Protein AF-A0A7G6S8I8-F1 (afdb_monomer_lite)

Secondary structure (DSSP, 8-state):
---------HHHHHHHHHHHHHHHHHTT-EEEEEE---SSS---EEEEEE-TTS-EEEEES-HHHHHHHHHHHHHHHH--

Sequence (80 aa):
MSALFFKVSWPHNVEKYRGFQKIAKRLGLKLIVKNISHMRGVPVFMFYLRNKDGSDLNWFHDIDDIGATLEQMERSATNG

Structure (mmCIF, N/CA/C/O backbone):
data_AF-A0A7G6S8I8-F1
#
_entry.id   AF-A0A7G6S8I8-F1
#
loop_
_atom_site.group_PDB
_atom_site.id
_atom_si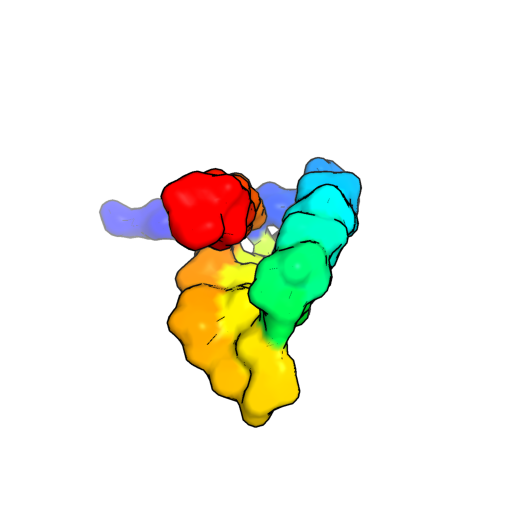te.type_symbol
_atom_site.label_atom_id
_atom_site.label_alt_id
_atom_site.label_comp_id
_atom_site.label_asym_id
_atom_site.label_entity_id
_atom_site.label_seq_id
_atom_site.pdbx_PDB_ins_code
_atom_site.Cartn_x
_atom_site.Cartn_y
_atom_site.Cartn_z
_atom_site.occupancy
_atom_site.B_iso_or_equiv
_atom_site.auth_seq_id
_atom_site.auth_comp_id
_atom_site.auth_asym_id
_atom_site.auth_atom_id
_atom_site.pdbx_PDB_model_num
ATOM 1 N N . MET A 1 1 ? 4.110 10.944 -25.548 1.00 40.62 1 MET A N 1
ATOM 2 C CA . MET A 1 1 ? 3.254 9.915 -24.921 1.00 40.62 1 MET A CA 1
ATOM 3 C C . MET A 1 1 ? 4.052 8.619 -24.842 1.00 40.62 1 MET A C 1
ATOM 5 O O . MET A 1 1 ? 4.321 8.032 -25.876 1.00 40.62 1 MET A O 1
ATOM 9 N N . SER A 1 2 ? 4.517 8.246 -23.650 1.00 34.66 2 SER A N 1
ATOM 10 C CA . SER A 1 2 ? 4.814 6.864 -23.238 1.00 34.66 2 SER A CA 1
ATOM 11 C C . SER A 1 2 ? 5.195 6.945 -21.767 1.00 34.66 2 SER A C 1
ATOM 13 O O . SER A 1 2 ? 6.304 7.364 -21.437 1.00 34.66 2 SER A O 1
ATOM 15 N N . ALA A 1 3 ? 4.233 6.643 -20.897 1.00 36.34 3 ALA A N 1
ATOM 16 C CA . ALA A 1 3 ? 4.442 6.551 -19.463 1.00 36.34 3 ALA A CA 1
ATOM 17 C C . ALA A 1 3 ? 5.601 5.582 -19.214 1.00 36.34 3 ALA A C 1
ATOM 19 O O . ALA A 1 3 ? 5.544 4.422 -19.619 1.00 36.34 3 ALA A O 1
ATOM 20 N N . LEU A 1 4 ? 6.681 6.101 -18.632 1.00 40.16 4 LEU A N 1
ATOM 21 C CA . LEU A 1 4 ? 7.810 5.318 -18.160 1.00 40.16 4 LEU A CA 1
ATOM 22 C C . LEU A 1 4 ? 7.260 4.290 -17.174 1.00 40.16 4 LEU A C 1
ATOM 24 O O . LEU A 1 4 ? 6.954 4.606 -16.030 1.00 40.16 4 LEU A O 1
ATOM 28 N N . PHE A 1 5 ? 7.079 3.064 -17.655 1.00 47.81 5 PHE A N 1
ATOM 29 C CA . PHE A 1 5 ? 6.813 1.909 -16.820 1.00 47.81 5 PHE A CA 1
ATOM 30 C C . PHE A 1 5 ? 7.999 1.787 -15.869 1.00 47.81 5 PHE A C 1
ATOM 32 O O . PHE A 1 5 ? 9.099 1.411 -16.282 1.00 47.81 5 PHE A O 1
ATOM 39 N N . PHE A 1 6 ? 7.799 2.202 -14.619 1.00 44.72 6 PHE A N 1
ATOM 40 C CA . PHE A 1 6 ? 8.843 2.192 -13.613 1.00 44.72 6 PHE A CA 1
ATOM 41 C C . PHE A 1 6 ? 9.383 0.768 -13.487 1.00 44.72 6 PHE A C 1
ATOM 43 O O . PHE A 1 6 ? 8.687 -0.180 -13.123 1.00 44.72 6 PHE A O 1
ATOM 50 N N . LYS A 1 7 ? 10.657 0.624 -13.848 1.00 46.94 7 LYS A N 1
ATOM 51 C CA . LYS A 1 7 ? 11.457 -0.588 -13.712 1.00 46.94 7 LYS A CA 1
ATOM 52 C C . LYS A 1 7 ? 11.784 -0.754 -12.228 1.00 46.94 7 LYS A C 1
ATOM 54 O O . LYS A 1 7 ? 12.898 -0.486 -11.795 1.00 46.94 7 LYS A O 1
ATOM 59 N N . VAL A 1 8 ? 10.791 -1.119 -11.421 1.00 52.59 8 VAL A N 1
ATOM 60 C CA . VAL A 1 8 ? 10.964 -1.255 -9.974 1.00 52.59 8 VAL A CA 1
ATOM 61 C C . VAL A 1 8 ? 11.603 -2.612 -9.698 1.00 52.59 8 VAL A C 1
ATOM 63 O O . VAL A 1 8 ? 10.941 -3.646 -9.632 1.00 52.59 8 VAL A O 1
ATOM 66 N N . SER A 1 9 ? 12.923 -2.629 -9.545 1.00 56.84 9 SER A N 1
ATOM 67 C CA . SER A 1 9 ? 13.634 -3.765 -8.965 1.00 56.84 9 SER A CA 1
ATOM 68 C C . SER A 1 9 ? 13.126 -3.976 -7.536 1.00 56.84 9 SER A C 1
ATOM 70 O O . SER A 1 9 ? 13.522 -3.265 -6.612 1.00 56.84 9 SER A O 1
ATOM 72 N N . TRP A 1 10 ? 12.228 -4.953 -7.372 1.00 63.19 10 TRP A N 1
ATOM 73 C CA . TRP A 1 10 ? 11.627 -5.366 -6.101 1.00 63.19 10 TRP A CA 1
ATOM 74 C C . TRP A 1 10 ? 12.626 -5.435 -4.928 1.00 63.19 10 TRP A C 1
ATOM 76 O O . TRP A 1 10 ? 12.284 -4.899 -3.876 1.00 63.19 10 TRP A O 1
ATOM 86 N N . PRO A 1 11 ? 13.871 -5.957 -5.082 1.00 65.88 11 PRO A N 1
ATOM 87 C CA . PRO A 1 11 ? 14.842 -6.031 -3.984 1.00 65.88 11 PRO A CA 1
ATOM 88 C C . PRO A 1 11 ? 15.126 -4.695 -3.284 1.00 65.88 11 PRO A C 1
ATOM 90 O O . PRO A 1 11 ? 15.180 -4.657 -2.060 1.00 65.88 11 PRO A O 1
ATOM 93 N N . HIS A 1 12 ? 15.224 -3.592 -4.033 1.00 66.19 12 HIS A N 1
ATOM 94 C CA . HIS A 1 12 ? 15.519 -2.264 -3.475 1.00 66.19 12 HIS A CA 1
ATOM 95 C C . HIS A 1 12 ? 14.324 -1.626 -2.750 1.00 66.19 12 HIS A C 1
ATOM 97 O O . HIS A 1 12 ? 14.486 -0.638 -2.042 1.00 66.19 12 HIS A O 1
ATOM 103 N N . ASN A 1 13 ? 13.126 -2.192 -2.910 1.00 75.00 13 ASN A N 1
ATOM 104 C CA . ASN A 1 13 ? 11.887 -1.653 -2.355 1.00 75.00 13 ASN A CA 1
ATOM 105 C C . ASN A 1 13 ? 11.285 -2.536 -1.258 1.00 75.00 13 ASN A C 1
ATOM 107 O O . ASN A 1 13 ? 10.315 -2.131 -0.622 1.00 75.00 13 ASN A O 1
ATOM 111 N N . VAL A 1 14 ? 11.864 -3.712 -0.983 1.00 81.50 14 VAL A N 1
ATOM 112 C CA . VAL A 1 14 ? 11.363 -4.626 0.059 1.00 81.50 14 VAL A CA 1
ATOM 113 C C . VAL A 1 14 ? 11.381 -3.966 1.437 1.00 81.50 14 VAL A C 1
ATOM 115 O O . VAL A 1 14 ? 10.432 -4.127 2.205 1.00 81.50 14 VAL A O 1
ATOM 118 N N . GLU A 1 15 ? 12.434 -3.220 1.770 1.00 85.88 15 GLU A N 1
ATOM 119 C CA . GLU A 1 15 ? 12.542 -2.556 3.074 1.00 85.88 15 GLU A CA 1
ATOM 120 C C . GLU A 1 15 ? 11.530 -1.420 3.224 1.00 85.88 15 GLU A C 1
ATOM 122 O O . GLU A 1 15 ? 10.794 -1.397 4.213 1.00 85.88 15 GLU A O 1
ATOM 127 N N . LYS A 1 16 ? 11.415 -0.553 2.207 1.00 86.94 16 LYS A N 1
ATOM 128 C CA . LYS A 1 16 ? 10.375 0.487 2.138 1.00 86.94 16 LYS A CA 1
ATOM 129 C C . LYS A 1 16 ? 8.982 -0.124 2.286 1.00 86.94 16 LYS A C 1
ATOM 131 O O . LYS A 1 16 ? 8.212 0.285 3.150 1.00 86.94 16 LYS A O 1
ATOM 136 N N . TYR A 1 17 ? 8.696 -1.179 1.522 1.00 88.50 17 TYR A N 1
ATOM 137 C CA . TYR A 1 17 ? 7.422 -1.893 1.572 1.00 88.50 17 TYR A CA 1
ATOM 138 C C . TYR A 1 17 ? 7.121 -2.427 2.976 1.00 88.50 17 TYR A C 1
ATOM 140 O O . TYR A 1 17 ? 6.024 -2.222 3.490 1.00 88.50 17 TYR A O 1
ATOM 148 N N . ARG A 1 18 ? 8.099 -3.054 3.645 1.00 89.69 18 ARG A N 1
ATOM 149 C CA . ARG A 1 18 ? 7.948 -3.521 5.034 1.00 89.69 18 ARG A CA 1
ATOM 150 C C . ARG A 1 18 ? 7.701 -2.370 6.011 1.00 89.69 18 ARG A C 1
ATOM 152 O O . ARG A 1 18 ? 6.922 -2.538 6.949 1.00 89.69 18 ARG A O 1
ATOM 159 N N . GLY A 1 19 ? 8.348 -1.221 5.814 1.00 92.38 19 GLY A N 1
ATOM 160 C CA . GLY A 1 19 ? 8.094 -0.002 6.585 1.00 92.38 19 GLY A CA 1
ATOM 161 C C . GLY A 1 19 ? 6.648 0.469 6.433 1.00 92.38 19 GLY A C 1
ATOM 162 O O . GLY A 1 19 ? 5.922 0.592 7.422 1.00 92.38 19 GLY A O 1
ATOM 163 N N . PHE A 1 20 ? 6.190 0.609 5.191 1.00 93.19 20 PHE A N 1
ATOM 164 C CA . PHE A 1 20 ? 4.828 1.032 4.869 1.00 93.19 20 PHE A CA 1
ATOM 165 C C . PHE A 1 20 ? 3.764 0.024 5.316 1.00 93.19 20 PHE A C 1
ATOM 167 O O . PHE A 1 20 ? 2.703 0.425 5.788 1.00 93.19 20 PHE A O 1
ATOM 174 N N . GLN A 1 21 ? 4.050 -1.280 5.294 1.00 93.06 21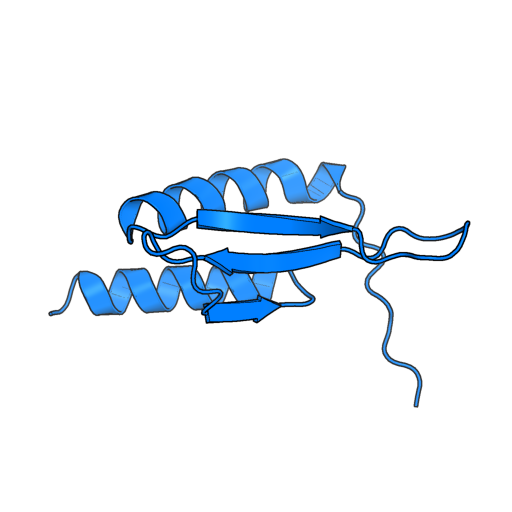 GLN A N 1
ATOM 175 C CA . GLN A 1 21 ? 3.157 -2.289 5.871 1.00 93.06 21 GLN A CA 1
ATOM 176 C C . GLN A 1 21 ? 2.921 -2.080 7.372 1.00 93.06 21 GLN A C 1
ATOM 178 O O . GLN A 1 21 ? 1.808 -2.309 7.850 1.00 93.06 21 GLN A O 1
ATOM 183 N N . LYS A 1 22 ? 3.940 -1.648 8.128 1.00 94.12 22 LYS A N 1
ATOM 184 C CA . LYS A 1 22 ? 3.786 -1.351 9.561 1.00 94.12 22 LYS A CA 1
ATOM 185 C C . LYS A 1 22 ? 2.897 -0.127 9.776 1.00 94.12 22 LYS A C 1
ATOM 187 O O . LYS A 1 22 ? 2.014 -0.195 10.627 1.00 94.12 22 LYS A O 1
ATOM 192 N N . ILE A 1 23 ? 3.095 0.938 8.995 1.00 93.75 23 ILE A N 1
ATOM 193 C CA . ILE A 1 23 ? 2.266 2.155 9.059 1.00 93.75 23 ILE A CA 1
ATOM 194 C C . ILE A 1 23 ? 0.814 1.820 8.697 1.00 93.75 23 ILE A C 1
ATOM 196 O O . ILE A 1 23 ? -0.086 2.059 9.497 1.00 93.75 23 ILE A O 1
ATOM 200 N N . ALA A 1 24 ? 0.587 1.149 7.562 1.00 93.06 24 ALA A N 1
ATOM 201 C CA . ALA A 1 24 ? -0.741 0.699 7.146 1.00 93.06 24 ALA A CA 1
ATOM 202 C C . ALA A 1 24 ? -1.435 -0.116 8.248 1.00 93.06 24 ALA A C 1
ATOM 204 O O . ALA A 1 24 ? -2.583 0.161 8.588 1.00 93.06 24 ALA A O 1
ATOM 205 N N . LYS A 1 25 ? -0.722 -1.059 8.881 1.00 93.38 25 LYS A N 1
ATOM 206 C CA . LYS A 1 25 ? -1.268 -1.864 9.982 1.00 93.38 25 LYS A CA 1
ATOM 207 C C . LYS A 1 25 ? -1.672 -1.013 11.191 1.00 93.38 25 LYS A C 1
ATOM 209 O O . LYS A 1 25 ? -2.708 -1.303 11.788 1.00 93.38 25 LYS A O 1
ATOM 214 N N . ARG A 1 26 ? -0.891 0.015 11.557 1.00 92.50 26 ARG A N 1
ATOM 215 C CA . ARG A 1 26 ? -1.242 0.950 12.646 1.00 92.50 26 ARG A CA 1
ATOM 216 C C . ARG A 1 26 ? -2.528 1.719 12.344 1.00 92.50 26 ARG A C 1
ATOM 218 O O . ARG A 1 26 ? -3.340 1.893 13.242 1.00 92.50 26 ARG A O 1
ATOM 225 N N . LEU A 1 27 ? -2.752 2.068 11.079 1.00 91.75 27 LEU A N 1
ATOM 226 C CA . LEU A 1 27 ? -3.976 2.721 10.599 1.00 91.75 27 LEU A CA 1
ATOM 227 C C . LEU A 1 27 ? -5.163 1.759 10.427 1.00 91.75 27 LEU A C 1
ATOM 229 O O . LEU A 1 27 ? -6.228 2.158 9.968 1.00 91.75 27 LEU A O 1
ATOM 233 N N . GLY A 1 28 ? -5.000 0.476 10.766 1.00 92.31 28 GLY A N 1
ATOM 234 C CA . GLY A 1 28 ? -6.037 -0.532 10.562 1.00 92.31 28 GLY A CA 1
ATOM 235 C C . GLY A 1 28 ? -6.224 -0.951 9.100 1.00 92.31 28 GLY A C 1
ATOM 236 O O . GLY A 1 28 ? -7.233 -1.575 8.784 1.00 92.31 28 GLY A O 1
ATOM 237 N N . LEU A 1 29 ? -5.257 -0.656 8.233 1.00 93.38 29 LEU A N 1
ATOM 238 C CA . LEU A 1 29 ? -5.253 -0.983 6.810 1.00 93.38 29 LEU A CA 1
ATOM 239 C C . LEU A 1 29 ? -4.295 -2.140 6.504 1.00 93.38 29 LEU A C 1
ATOM 241 O O . LEU A 1 29 ? -3.398 -2.485 7.279 1.00 93.38 29 LEU A O 1
ATOM 245 N N . LYS A 1 30 ? -4.452 -2.730 5.320 1.00 93.31 30 LYS A N 1
ATOM 246 C CA . LYS A 1 30 ? -3.530 -3.715 4.756 1.00 93.31 30 LYS A CA 1
ATOM 247 C C . LYS A 1 30 ? -2.944 -3.183 3.454 1.00 93.31 30 LYS A C 1
ATOM 249 O O . LYS A 1 30 ? -3.675 -2.962 2.495 1.00 93.31 30 LYS A O 1
ATOM 254 N N . LEU A 1 31 ? -1.622 -3.028 3.414 1.00 91.94 31 LEU A N 1
ATOM 255 C CA . LEU A 1 31 ? -0.894 -2.703 2.190 1.00 91.94 31 LEU A CA 1
ATOM 256 C C . LEU A 1 31 ? -0.624 -3.978 1.388 1.00 91.94 31 LEU A C 1
ATOM 258 O O . LEU A 1 31 ? 0.051 -4.896 1.865 1.00 91.94 31 LEU A O 1
ATOM 262 N N . ILE A 1 32 ? -1.134 -4.027 0.162 1.00 90.62 32 ILE A N 1
ATOM 263 C CA . ILE A 1 32 ? -1.003 -5.164 -0.746 1.00 90.62 32 ILE A CA 1
ATOM 264 C C . ILE A 1 32 ? -0.224 -4.725 -1.984 1.00 90.62 32 ILE A C 1
ATOM 266 O O . ILE A 1 32 ? -0.370 -3.603 -2.457 1.00 90.62 32 ILE A O 1
ATOM 270 N N . VAL A 1 33 ? 0.620 -5.623 -2.490 1.00 87.44 33 VAL A N 1
ATOM 271 C CA . VAL A 1 33 ? 1.281 -5.492 -3.788 1.00 87.44 33 VAL A CA 1
ATOM 272 C C . VAL A 1 33 ? 0.753 -6.578 -4.721 1.00 87.44 33 VAL A C 1
ATOM 274 O O . VAL A 1 33 ? 0.589 -7.730 -4.312 1.00 87.44 33 VAL A O 1
ATOM 277 N N . LYS A 1 34 ? 0.491 -6.231 -5.979 1.00 85.44 34 LYS A N 1
ATOM 278 C CA . LYS A 1 34 ? 0.068 -7.167 -7.021 1.00 85.44 34 LYS A CA 1
ATOM 279 C C . LYS A 1 34 ? 0.917 -6.966 -8.265 1.00 85.44 34 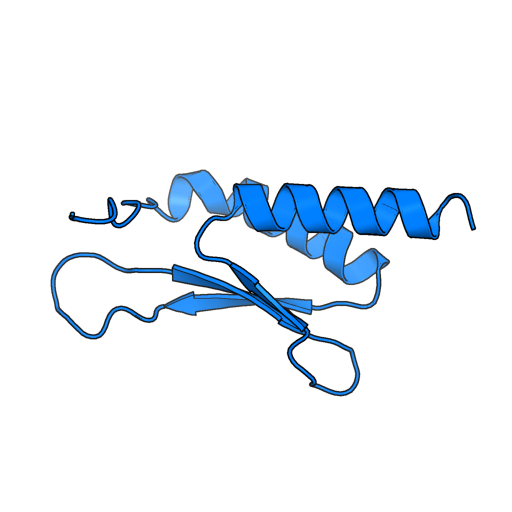LYS A C 1
ATOM 281 O O . LYS A 1 34 ? 1.046 -5.851 -8.755 1.00 85.44 34 LYS A O 1
ATOM 286 N N . ASN A 1 35 ? 1.475 -8.054 -8.787 1.00 82.50 35 ASN A N 1
ATOM 287 C CA . ASN A 1 35 ? 2.079 -8.042 -10.114 1.00 82.50 35 ASN A CA 1
ATOM 288 C C . ASN A 1 35 ? 0.952 -8.073 -11.156 1.00 82.50 35 ASN A C 1
ATOM 290 O O . ASN A 1 35 ? 0.153 -9.009 -11.173 1.00 82.50 35 ASN A O 1
ATOM 294 N N . ILE A 1 36 ? 0.878 -7.033 -11.979 1.00 81.88 36 ILE A N 1
ATOM 295 C CA . ILE A 1 36 ? -0.091 -6.884 -13.072 1.00 81.88 36 ILE A CA 1
ATOM 296 C C . ILE A 1 36 ? 0.567 -7.041 -14.447 1.00 81.88 36 ILE A C 1
ATOM 298 O O . ILE A 1 36 ? -0.055 -6.779 -15.471 1.00 81.88 36 ILE A O 1
ATOM 302 N N . SER A 1 37 ? 1.839 -7.442 -14.499 1.00 77.44 37 SER A N 1
ATOM 303 C CA . SER A 1 37 ? 2.481 -7.732 -15.774 1.00 77.44 37 SER A CA 1
ATOM 304 C C . SER A 1 37 ? 1.917 -9.016 -16.363 1.00 77.44 37 SER A C 1
ATOM 306 O O . SER A 1 37 ? 2.071 -10.102 -15.807 1.00 77.44 37 SER A O 1
ATOM 308 N N . HIS A 1 38 ? 1.266 -8.872 -17.513 1.00 67.75 38 HIS A N 1
ATOM 309 C CA . HIS A 1 38 ? 0.725 -9.980 -18.295 1.00 67.75 38 HIS A CA 1
ATOM 310 C C . HIS A 1 38 ? 1.697 -10.467 -19.386 1.00 67.75 38 HIS A C 1
ATOM 312 O O . HIS A 1 38 ? 1.414 -1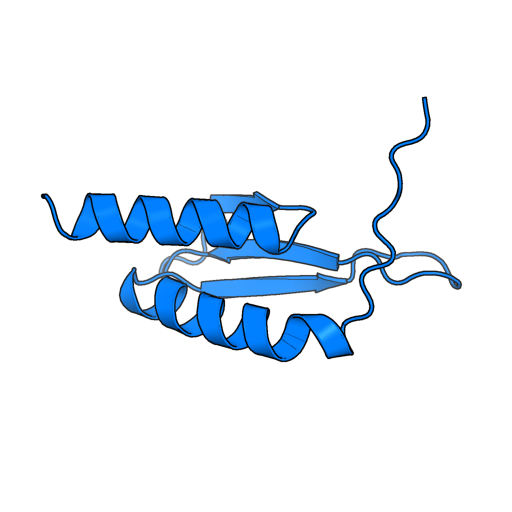1.457 -20.056 1.00 67.75 38 HIS A O 1
ATOM 318 N N . MET A 1 39 ? 2.844 -9.801 -19.573 1.00 61.31 39 MET A N 1
ATOM 319 C CA . MET A 1 39 ? 3.823 -10.119 -20.619 1.00 61.31 39 MET A CA 1
ATOM 320 C C . MET A 1 39 ? 5.190 -10.505 -20.043 1.00 61.31 39 MET A C 1
ATOM 322 O O . MET A 1 39 ? 5.669 -9.934 -19.064 1.00 61.31 39 MET A O 1
ATOM 326 N N . ARG A 1 40 ? 5.856 -11.467 -20.696 1.00 58.19 40 ARG A N 1
ATOM 327 C CA . ARG A 1 40 ? 7.241 -11.854 -20.391 1.00 58.19 40 ARG A CA 1
ATOM 328 C C . ARG A 1 40 ? 8.179 -10.693 -20.737 1.00 58.19 40 ARG A C 1
ATOM 330 O O . ARG A 1 40 ? 8.402 -10.418 -21.908 1.00 58.19 40 ARG A O 1
ATOM 337 N N . GLY A 1 41 ? 8.729 -10.026 -19.725 1.00 67.06 41 GLY A N 1
ATOM 338 C CA . GLY A 1 41 ? 9.764 -9.010 -19.923 1.00 67.06 41 GLY A CA 1
ATOM 339 C C . GLY A 1 41 ? 10.039 -8.179 -18.676 1.00 67.06 41 GLY A C 1
ATOM 340 O O . GLY A 1 41 ? 11.141 -8.232 -18.137 1.00 67.06 41 GLY A O 1
ATOM 341 N N . VAL A 1 42 ? 9.033 -7.446 -18.185 1.00 67.00 42 VAL A N 1
ATOM 342 C CA . VAL A 1 42 ? 9.185 -6.534 -17.037 1.00 67.00 42 VAL A CA 1
ATOM 343 C C . VAL A 1 42 ? 8.011 -6.711 -16.070 1.00 67.00 42 VAL A C 1
ATOM 345 O O . VAL A 1 42 ? 6.865 -6.512 -16.479 1.00 67.00 42 VAL A O 1
ATOM 348 N N . PRO A 1 43 ? 8.248 -7.102 -14.804 1.00 69.75 43 PRO A N 1
ATOM 349 C CA . PRO A 1 43 ? 7.190 -7.139 -13.805 1.00 69.75 43 PRO A CA 1
ATOM 350 C C . PRO A 1 43 ? 6.744 -5.708 -13.481 1.00 69.75 43 PRO A C 1
ATOM 352 O O . PRO A 1 43 ? 7.561 -4.845 -13.171 1.00 69.75 43 PRO A O 1
ATOM 355 N N . VAL A 1 44 ? 5.438 -5.473 -13.562 1.00 75.69 44 VAL A N 1
ATOM 356 C CA . VAL A 1 44 ? 4.783 -4.209 -13.226 1.00 75.69 44 VAL A CA 1
ATOM 357 C C . VAL A 1 44 ? 4.008 -4.478 -11.954 1.00 75.69 44 VAL A C 1
ATOM 359 O O . VAL A 1 44 ? 3.154 -5.365 -11.923 1.00 75.69 44 VAL A O 1
ATOM 362 N N . PHE A 1 45 ? 4.329 -3.742 -10.901 1.00 79.88 45 PHE A N 1
ATOM 363 C CA . PHE A 1 45 ? 3.675 -3.887 -9.613 1.00 79.88 45 PHE A CA 1
ATOM 364 C C . PHE A 1 45 ? 2.696 -2.738 -9.402 1.00 79.88 45 PHE A C 1
ATOM 366 O O . PHE A 1 45 ? 3.001 -1.590 -9.704 1.00 79.88 45 PHE A O 1
ATOM 373 N N . MET A 1 46 ? 1.521 -3.065 -8.880 1.00 86.25 46 MET A N 1
ATOM 374 C CA . MET A 1 46 ? 0.589 -2.103 -8.311 1.00 86.25 46 MET A CA 1
ATOM 375 C C . MET A 1 46 ? 0.513 -2.308 -6.808 1.00 86.25 46 MET A C 1
ATOM 377 O O . MET A 1 46 ? 0.512 -3.443 -6.326 1.00 86.25 46 MET A O 1
ATOM 381 N N . PHE A 1 47 ? 0.399 -1.207 -6.084 1.00 88.69 47 PHE A N 1
ATOM 38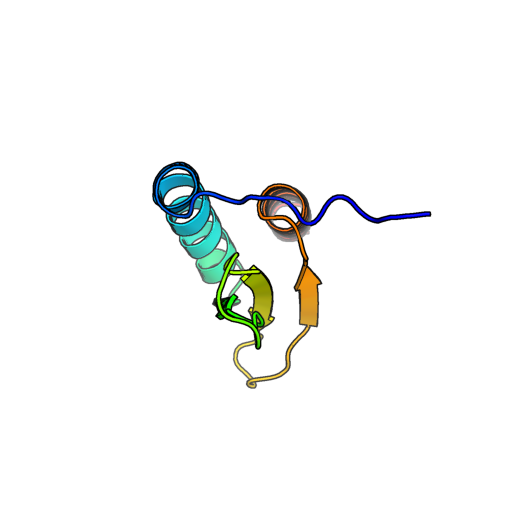2 C CA . PHE A 1 47 ? 0.203 -1.180 -4.645 1.00 88.69 47 PHE A CA 1
ATOM 383 C C . PHE A 1 47 ? -1.208 -0.699 -4.350 1.00 88.69 47 PHE A C 1
ATOM 385 O O . PHE A 1 47 ? -1.731 0.156 -5.054 1.00 88.69 47 PHE A O 1
ATOM 392 N N . TYR A 1 48 ? -1.844 -1.238 -3.322 1.00 90.19 48 TYR A N 1
ATOM 393 C CA . TYR A 1 48 ? -3.146 -0.744 -2.897 1.00 90.19 48 TYR A CA 1
ATOM 394 C C . TYR A 1 48 ? -3.375 -0.966 -1.409 1.00 90.19 48 TYR A C 1
ATOM 396 O O . TYR A 1 48 ? -2.800 -1.871 -0.791 1.00 90.19 48 TYR A O 1
ATOM 404 N N . LEU A 1 49 ? -4.213 -0.105 -0.834 1.00 92.50 49 LEU A N 1
ATOM 405 C CA . LEU A 1 49 ? -4.655 -0.201 0.552 1.00 92.50 49 LEU A CA 1
ATOM 406 C C . LEU A 1 49 ? -6.010 -0.881 0.615 1.00 92.50 49 LEU A C 1
ATOM 408 O O . LEU A 1 49 ? -6.919 -0.541 -0.138 1.00 92.50 49 LEU A O 1
ATOM 412 N N . ARG A 1 50 ? -6.137 -1.813 1.551 1.00 93.31 50 ARG A N 1
ATOM 413 C CA . ARG A 1 50 ? -7.375 -2.526 1.830 1.00 93.31 50 ARG A CA 1
ATOM 414 C C . ARG A 1 50 ? -7.811 -2.294 3.268 1.00 93.31 50 ARG A C 1
ATOM 416 O O . ARG A 1 50 ? -7.000 -2.422 4.188 1.00 93.31 50 ARG A O 1
ATOM 423 N N . ASN A 1 51 ? -9.085 -1.985 3.450 1.00 91.31 51 ASN A N 1
ATOM 424 C CA . ASN A 1 51 ? -9.731 -1.871 4.753 1.00 91.31 51 ASN A CA 1
ATOM 425 C C . ASN A 1 51 ? -9.943 -3.246 5.406 1.00 91.31 51 ASN A C 1
ATOM 427 O O . ASN A 1 51 ? -9.848 -4.294 4.761 1.00 91.31 51 ASN A O 1
ATOM 431 N N . LYS A 1 52 ? -10.279 -3.261 6.703 1.00 84.50 52 LYS A N 1
ATOM 432 C CA . LYS A 1 52 ? -10.614 -4.506 7.423 1.00 84.50 52 LYS A CA 1
ATOM 433 C C . LYS A 1 52 ? -11.848 -5.219 6.864 1.00 84.50 52 LYS A C 1
ATOM 435 O O . LYS A 1 52 ? -11.922 -6.437 6.969 1.00 84.50 52 LYS A O 1
ATOM 440 N N . ASP A 1 53 ? -12.780 -4.474 6.276 1.00 87.44 53 ASP A N 1
ATOM 441 C CA . ASP A 1 53 ? -13.988 -5.000 5.624 1.00 87.44 53 ASP A CA 1
ATOM 442 C C . ASP A 1 53 ? -13.711 -5.623 4.241 1.00 87.44 53 ASP A C 1
ATOM 444 O O . ASP A 1 53 ? -14.602 -6.204 3.628 1.00 87.44 53 ASP A O 1
ATOM 448 N N . GLY A 1 54 ? -12.468 -5.535 3.754 1.00 84.75 54 GLY A N 1
ATOM 449 C CA . GLY A 1 54 ? -12.053 -6.075 2.466 1.00 84.75 54 GLY A CA 1
ATOM 450 C C . GLY A 1 54 ? -12.197 -5.110 1.289 1.00 84.75 54 GLY A C 1
ATOM 451 O O . GLY A 1 54 ? -11.772 -5.478 0.194 1.00 84.75 54 GLY A O 1
ATOM 452 N N . SER A 1 55 ? -12.723 -3.898 1.497 1.00 87.88 55 SER A N 1
ATOM 453 C CA . SER A 1 55 ? -12.809 -2.873 0.453 1.00 87.88 55 SER A CA 1
ATOM 454 C C . SER A 1 55 ? -11.426 -2.319 0.095 1.00 87.88 55 SER A C 1
ATOM 456 O O . SER A 1 55 ? -10.593 -2.047 0.968 1.00 87.88 55 SER A O 1
ATOM 458 N N . ASP A 1 56 ? -11.168 -2.180 -1.205 1.00 87.44 56 ASP A N 1
ATOM 459 C CA . ASP A 1 56 ? -9.961 -1.532 -1.713 1.00 87.44 56 ASP A CA 1
ATOM 460 C C . ASP A 1 56 ? -10.188 -0.012 -1.718 1.00 87.44 56 ASP A C 1
ATOM 462 O O . ASP A 1 56 ? -11.197 0.464 -2.233 1.00 87.44 56 ASP A O 1
ATOM 466 N N . LEU A 1 57 ? -9.264 0.744 -1.124 1.00 84.31 57 LEU A N 1
ATOM 467 C CA . LEU A 1 57 ? -9.354 2.202 -1.015 1.00 84.31 57 LEU A CA 1
ATOM 468 C C . LEU A 1 57 ? -8.780 2.885 -2.255 1.00 84.31 57 LEU A C 1
ATOM 470 O O . LEU A 1 57 ? -9.488 3.549 -3.001 1.00 84.31 57 LEU A O 1
ATOM 474 N N . ASN A 1 58 ? -7.472 2.721 -2.450 1.00 83.56 58 ASN A N 1
ATOM 475 C CA . ASN A 1 58 ? -6.685 3.460 -3.428 1.00 83.56 58 ASN A CA 1
ATOM 476 C C . ASN A 1 58 ? -5.655 2.537 -4.071 1.00 83.56 58 ASN A C 1
ATOM 478 O O . ASN A 1 58 ? -5.082 1.678 -3.395 1.00 83.56 58 ASN A O 1
ATOM 482 N N . TRP A 1 59 ? -5.406 2.764 -5.358 1.00 88.38 59 TRP A N 1
ATOM 483 C CA . TRP A 1 59 ? -4.438 2.040 -6.173 1.00 88.38 59 TRP A CA 1
ATOM 484 C C . TRP A 1 59 ? -3.294 2.974 -6.566 1.00 88.38 59 TRP A C 1
ATOM 486 O O . TRP A 1 59 ? -3.530 4.108 -6.971 1.00 88.38 59 TRP A O 1
ATOM 496 N N . PHE A 1 60 ? -2.064 2.480 -6.474 1.00 87.94 60 PHE A N 1
ATOM 497 C CA . PHE A 1 60 ? -0.836 3.235 -6.689 1.00 87.94 60 PHE A CA 1
ATOM 498 C C . PHE A 1 60 ? 0.095 2.460 -7.620 1.00 87.94 60 PHE A C 1
ATOM 500 O O . PHE A 1 60 ? 0.224 1.235 -7.523 1.00 87.94 60 PHE A O 1
ATOM 507 N N . HIS A 1 61 ? 0.753 3.186 -8.518 1.00 84.25 61 HIS A N 1
ATOM 508 C CA . HIS A 1 61 ? 1.754 2.635 -9.434 1.00 84.25 61 HIS A CA 1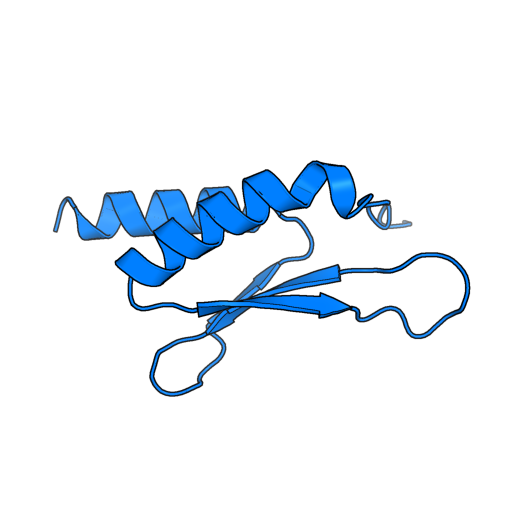
ATOM 509 C C . HIS A 1 61 ? 3.185 2.789 -8.904 1.00 84.25 61 HIS A C 1
ATOM 511 O O . HIS A 1 61 ? 4.079 2.087 -9.372 1.00 84.25 61 HIS A O 1
ATOM 517 N N . ASP A 1 62 ? 3.384 3.661 -7.914 1.00 83.19 62 ASP A N 1
ATOM 518 C CA . ASP A 1 62 ? 4.658 3.908 -7.247 1.00 83.19 62 ASP A CA 1
ATOM 519 C C . ASP A 1 62 ? 4.561 3.555 -5.753 1.00 83.19 62 ASP A C 1
ATOM 521 O O . ASP A 1 62 ? 3.517 3.722 -5.115 1.00 83.19 62 ASP A O 1
ATOM 525 N N . ILE A 1 63 ? 5.659 3.040 -5.201 1.00 85.69 63 ILE A N 1
ATOM 526 C CA . ILE A 1 63 ? 5.795 2.771 -3.772 1.00 85.69 63 ILE A CA 1
ATOM 527 C C . ILE A 1 63 ? 5.970 4.063 -2.955 1.00 85.69 63 ILE A C 1
ATOM 529 O O . ILE A 1 63 ? 5.588 4.105 -1.786 1.00 85.69 63 ILE A O 1
ATOM 533 N N . ASP A 1 64 ? 6.530 5.116 -3.545 1.00 88.31 64 ASP A N 1
ATOM 534 C CA . ASP A 1 64 ? 6.741 6.385 -2.853 1.00 88.31 64 ASP A CA 1
ATOM 535 C C . ASP A 1 64 ? 5.412 7.157 -2.705 1.00 88.31 64 ASP A C 1
ATOM 537 O O . ASP A 1 64 ? 5.138 7.697 -1.632 1.00 88.31 64 ASP A O 1
ATOM 541 N N . ASP A 1 65 ? 4.515 7.087 -3.700 1.00 89.44 65 ASP A N 1
ATOM 542 C CA . ASP A 1 65 ? 3.163 7.680 -3.638 1.00 89.44 65 ASP A CA 1
ATOM 543 C C . ASP A 1 65 ? 2.315 7.088 -2.500 1.00 89.44 65 ASP A C 1
ATOM 545 O O . ASP A 1 65 ? 1.633 7.800 -1.750 1.00 89.44 65 ASP A O 1
ATOM 549 N N . ILE A 1 66 ? 2.363 5.761 -2.345 1.00 90.12 66 ILE A N 1
ATOM 550 C CA . ILE A 1 66 ? 1.662 5.087 -1.250 1.00 90.12 66 ILE A CA 1
ATOM 551 C C . ILE A 1 66 ? 2.297 5.417 0.104 1.00 90.12 66 ILE A C 1
ATOM 553 O O . ILE A 1 66 ? 1.576 5.565 1.091 1.00 90.12 66 ILE A O 1
ATOM 557 N N . GLY A 1 67 ? 3.623 5.571 0.154 1.00 91.44 67 GLY A N 1
ATOM 558 C CA . GLY A 1 67 ? 4.337 6.033 1.341 1.00 91.44 67 GLY A CA 1
ATOM 559 C C . GLY A 1 67 ? 3.847 7.402 1.804 1.00 91.44 67 GLY A C 1
ATOM 560 O O . GLY A 1 67 ? 3.402 7.538 2.944 1.00 91.44 67 GLY A O 1
ATOM 561 N N . ALA A 1 68 ? 3.820 8.380 0.896 1.00 91.94 68 ALA A N 1
ATOM 562 C CA . ALA A 1 68 ? 3.326 9.726 1.177 1.00 91.94 68 ALA A CA 1
ATOM 563 C C . ALA A 1 68 ? 1.863 9.719 1.655 1.00 91.94 68 ALA A C 1
ATOM 565 O O . ALA A 1 68 ? 1.521 10.389 2.631 1.00 91.94 68 ALA A O 1
ATOM 566 N N . THR A 1 69 ? 1.010 8.907 1.021 1.00 92.88 69 THR A N 1
ATOM 567 C CA . THR A 1 69 ? -0.399 8.764 1.424 1.00 92.88 69 THR A CA 1
ATOM 568 C C . THR A 1 69 ? -0.530 8.193 2.837 1.00 92.88 69 THR A C 1
ATOM 570 O O . THR A 1 69 ? -1.303 8.705 3.647 1.00 92.88 69 THR A O 1
ATOM 573 N N . LEU A 1 70 ? 0.230 7.144 3.159 1.00 93.19 70 LEU A N 1
ATOM 574 C CA . LEU A 1 70 ? 0.214 6.517 4.482 1.00 93.19 70 LEU A CA 1
ATOM 575 C C . LEU A 1 70 ? 0.715 7.461 5.576 1.00 93.19 70 LEU A C 1
ATOM 577 O O . LEU A 1 70 ? 0.113 7.527 6.646 1.00 93.19 70 LEU A O 1
ATOM 581 N N . GLU A 1 71 ? 1.777 8.218 5.309 1.00 93.38 71 GLU A N 1
ATOM 582 C CA . GLU A 1 71 ? 2.284 9.228 6.238 1.00 93.38 71 GLU A CA 1
ATOM 583 C C . GLU A 1 71 ? 1.274 10.357 6.460 1.00 93.38 71 GLU A C 1
ATOM 585 O O . GLU A 1 71 ? 1.087 10.808 7.591 1.00 93.38 71 GLU A O 1
ATOM 590 N N . GLN A 1 72 ? 0.592 10.806 5.404 1.00 92.94 72 GLN A N 1
ATOM 591 C CA . GLN A 1 72 ? -0.463 11.809 5.521 1.00 92.94 72 GLN A CA 1
ATOM 592 C C . GLN A 1 72 ? -1.624 11.294 6.380 1.00 92.94 72 GLN A C 1
ATOM 594 O O . GLN A 1 72 ? -2.060 11.992 7.294 1.00 92.94 72 GLN A O 1
ATOM 599 N N . MET A 1 73 ? -2.079 10.060 6.141 1.00 91.31 73 MET A N 1
ATOM 600 C CA . MET A 1 73 ? -3.119 9.417 6.949 1.00 91.31 73 MET A CA 1
ATOM 601 C C . MET A 1 73 ? -2.705 9.283 8.422 1.00 91.31 73 MET A C 1
ATOM 603 O O . MET A 1 73 ? -3.517 9.537 9.309 1.00 91.31 73 MET A O 1
ATOM 607 N N . GLU A 1 74 ? -1.447 8.931 8.700 1.00 91.38 74 GLU A N 1
ATOM 608 C CA . GLU A 1 74 ? -0.918 8.815 10.067 1.00 91.38 74 GLU A CA 1
ATOM 609 C C . GLU A 1 74 ? -0.868 10.161 10.796 1.00 91.38 74 GLU A C 1
ATOM 611 O O . GLU A 1 74 ? -1.252 10.247 11.966 1.00 91.38 74 GLU A O 1
ATOM 616 N N . ARG A 1 75 ? -0.494 11.240 10.099 1.00 92.31 75 ARG A N 1
ATOM 617 C CA . ARG A 1 75 ? -0.557 12.601 10.654 1.00 92.31 75 ARG A CA 1
ATOM 618 C C . ARG A 1 75 ? -1.995 13.032 10.933 1.00 92.31 75 ARG A C 1
ATOM 620 O O . ARG A 1 75 ? -2.251 13.624 11.978 1.00 92.31 75 ARG A O 1
ATOM 627 N N . SER A 1 76 ? -2.931 12.732 10.034 1.00 88.81 76 SER A N 1
ATOM 628 C CA . SER A 1 76 ? -4.351 13.049 10.227 1.00 88.81 76 SER A CA 1
ATOM 629 C C . SER A 1 76 ? -4.976 12.269 11.386 1.00 88.81 76 SER A C 1
ATOM 631 O O . SER A 1 76 ? -5.789 12.831 12.106 1.00 88.81 76 SER A O 1
ATOM 633 N N . ALA A 1 77 ? -4.570 11.016 11.606 1.00 84.81 77 ALA A N 1
ATOM 634 C CA . ALA A 1 77 ? -5.060 10.193 12.713 1.00 84.81 77 ALA A CA 1
ATOM 635 C C . ALA A 1 77 ? -4.492 10.598 14.087 1.00 84.81 77 ALA A C 1
ATOM 637 O O . ALA A 1 77 ? -5.084 10.264 15.106 1.00 84.81 77 ALA A O 1
ATOM 638 N N . THR A 1 78 ? -3.344 11.286 14.122 1.00 81.56 78 THR A N 1
ATOM 639 C CA . THR A 1 78 ? -2.677 11.701 15.373 1.00 81.56 78 THR A CA 1
ATOM 640 C C . THR A 1 78 ? -3.114 13.093 15.848 1.00 81.56 78 THR A C 1
ATOM 642 O O . THR A 1 78 ? -3.022 13.392 17.033 1.00 81.56 78 THR A O 1
ATOM 645 N N . ASN A 1 79 ? -3.581 13.949 14.935 1.00 75.69 79 ASN A N 1
ATOM 646 C CA . ASN A 1 79 ? -4.016 15.322 15.229 1.00 75.69 79 ASN A CA 1
ATOM 647 C C . ASN A 1 79 ? -5.542 15.463 15.401 1.00 75.69 79 ASN A C 1
ATOM 649 O O . ASN A 1 79 ? -6.039 16.590 15.437 1.00 75.69 79 ASN A O 1
ATOM 653 N N . GLY A 1 80 ? -6.275 14.347 15.431 1.00 52.88 80 GLY A N 1
ATOM 654 C CA . GLY A 1 80 ? -7.738 14.294 15.521 1.00 52.88 80 GLY A CA 1
ATOM 655 C C . GLY A 1 80 ? -8.246 13.624 16.786 1.00 52.88 80 GLY A C 1
ATOM 656 O O . GLY A 1 80 ? -7.421 13.062 17.540 1.00 52.88 80 GLY A O 1
#

Radius of gyration: 13.65 Å; chains: 1; bounding box: 30×27×40 Å

Foldseek 3Di:
DDPPQPQDPVVVCVVLQVVLQVLQVVLQKGKDKDFPDPDPDGTFIKIWIAHPVGDTDDIHRDSVVSVVVSVVSSVVVVVD

pLDDT: mean 80.22, std 15.87, range [34.66, 94.12]